Protein AF-Q0CKM5-F1 (afdb_monomer_lite)

Sequence (175 aa):
MARVPLSVRPSSSQPHYRPVDDEEAASTPHPMLSRGNRLFRIPVIIPLLLVTTVLVAGVMAMAESIPTESHLQFTTVSGYFLQDEPTTDPSKFDYVESNFGLIPRSYDSDAEFDPNSQKTQWERFTHHIDQLNRDSGSLTNYRVLFLGRHGEGYHNVAEAKYGTAAWDVRISSLG

Organism: Aspergillus terreus (strain NIH 2624 / FGSC A1156) (NCBI:txid341663)

Secondary structure (DSSP, 8-state):
-------------------------------------TTSSHHHHHHHHHHHHHHHHHHHHHHTT-----PPPP----SSBGGGSTT--TTT--TTTTGGGBPP---TTHHHH-TTS-S-HHHHHHHHHHHHHHHS-TT---------PPPPPHHHHHHHHH-TTTTHHHHSS--

pLDDT: mean 71.88, std 20.11, range [36.62, 96.25]

Structure (mmCIF, N/CA/C/O backbone):
data_AF-Q0CKM5-F1
#
_entry.id   AF-Q0CKM5-F1
#
loop_
_atom_site.group_PDB
_atom_site.id
_atom_site.type_symbol
_atom_site.label_atom_id
_atom_site.label_alt_id
_atom_site.label_comp_id
_atom_site.label_asym_id
_atom_site.label_entity_id
_atom_site.label_seq_id
_atom_site.pdbx_PDB_ins_code
_atom_site.Cartn_x
_atom_site.Cartn_y
_atom_site.Cartn_z
_atom_site.occupancy
_atom_site.B_iso_or_equiv
_atom_site.auth_seq_id
_atom_site.auth_comp_id
_atom_site.auth_asym_id
_atom_site.auth_atom_id
_atom_site.pdbx_PDB_model_num
ATOM 1 N N . MET A 1 1 ? -64.808 36.416 83.018 1.00 40.22 1 MET A N 1
ATOM 2 C CA . MET A 1 1 ? -65.538 36.145 84.277 1.00 40.22 1 MET A CA 1
ATOM 3 C C . MET A 1 1 ? -64.512 35.999 85.387 1.00 40.22 1 MET A C 1
ATOM 5 O O . MET A 1 1 ? -63.508 35.338 85.172 1.00 40.22 1 MET A O 1
ATOM 9 N N . ALA A 1 2 ? -64.702 36.720 86.491 1.00 42.34 2 ALA A N 1
ATOM 10 C CA . ALA A 1 2 ? -63.724 36.892 87.565 1.00 42.34 2 ALA A CA 1
ATOM 11 C C . ALA A 1 2 ? -64.002 35.977 88.774 1.00 42.34 2 ALA A C 1
ATOM 13 O O . ALA A 1 2 ? -65.144 35.567 88.962 1.00 42.34 2 ALA A O 1
ATOM 14 N N . ARG A 1 3 ? -62.971 35.849 89.632 1.00 36.62 3 ARG A N 1
ATOM 15 C CA . ARG A 1 3 ? -62.899 35.286 91.008 1.00 36.62 3 ARG A CA 1
ATOM 16 C C . ARG A 1 3 ? -62.428 33.817 91.079 1.00 36.62 3 ARG A C 1
ATOM 18 O O . ARG A 1 3 ? -63.012 32.978 90.416 1.00 36.62 3 ARG A O 1
ATOM 25 N N . VAL A 1 4 ? -61.283 33.470 91.709 1.00 46.78 4 VAL A N 1
ATOM 26 C CA . VAL A 1 4 ? -60.879 33.598 93.150 1.00 46.78 4 VAL A CA 1
ATOM 27 C C . VAL A 1 4 ? -61.829 32.738 94.020 1.00 46.78 4 VAL A C 1
ATOM 29 O O . VAL A 1 4 ? -63.020 32.856 93.744 1.00 46.78 4 VAL A O 1
ATOM 32 N N . PRO A 1 5 ? -61.434 31.934 95.051 1.00 51.34 5 PRO A N 1
ATOM 33 C CA . PRO A 1 5 ? -60.270 32.065 95.953 1.00 51.34 5 PRO A CA 1
ATOM 34 C C . PRO A 1 5 ? -59.561 30.770 96.435 1.00 51.34 5 PRO A C 1
ATOM 36 O O . PRO A 1 5 ? -59.996 29.641 96.240 1.00 51.34 5 PRO A O 1
ATOM 39 N N . LEU A 1 6 ? -58.472 31.022 97.171 1.00 52.19 6 LEU A N 1
ATOM 40 C CA . LEU A 1 6 ? -57.871 30.205 98.231 1.00 52.19 6 LEU A CA 1
ATOM 41 C C . LEU A 1 6 ? -58.897 29.574 99.193 1.00 52.19 6 LEU A C 1
ATOM 43 O O . LEU A 1 6 ? -59.848 30.236 99.604 1.00 52.19 6 LEU A O 1
ATOM 47 N N . SER A 1 7 ? -58.611 28.363 99.682 1.00 42.22 7 SER A N 1
ATOM 48 C CA . SER A 1 7 ? -59.142 27.899 100.967 1.00 42.22 7 SER A CA 1
ATOM 49 C C . SER A 1 7 ? -58.069 27.176 101.778 1.00 42.22 7 SER A C 1
ATOM 51 O O . SER A 1 7 ? -57.205 26.477 101.253 1.00 42.22 7 SER A O 1
ATOM 53 N N . VAL A 1 8 ? -58.102 27.460 103.072 1.00 44.12 8 VAL A N 1
ATOM 54 C CA . VAL A 1 8 ? -57.030 27.374 104.057 1.00 44.12 8 VAL A CA 1
ATOM 55 C C . VAL A 1 8 ? -57.407 26.334 105.115 1.00 44.12 8 VAL A C 1
ATOM 57 O O . VAL A 1 8 ? -58.427 26.508 105.768 1.00 44.12 8 VAL A O 1
ATOM 60 N N . ARG A 1 9 ? -56.488 25.371 105.341 1.00 40.31 9 ARG A N 1
ATOM 61 C CA . ARG A 1 9 ? -56.179 24.641 106.605 1.00 40.31 9 ARG A CA 1
ATOM 62 C C . ARG A 1 9 ? -57.279 23.751 107.246 1.00 40.31 9 ARG A C 1
ATOM 64 O O . ARG A 1 9 ? -58.438 23.830 106.875 1.00 40.31 9 ARG A O 1
ATOM 71 N N . PRO A 1 10 ? -56.963 23.025 108.340 1.00 56.97 10 PRO A N 1
ATOM 72 C CA . PRO A 1 10 ? -55.938 21.984 108.543 1.00 56.97 10 PRO A CA 1
ATOM 73 C C . PRO A 1 10 ? -56.594 20.754 109.237 1.00 56.97 10 PRO A C 1
ATOM 75 O O . PRO A 1 10 ? -57.801 20.760 109.410 1.00 56.97 10 PRO A O 1
ATOM 78 N N . SER A 1 11 ? -55.834 19.730 109.655 1.00 42.53 11 SER A N 1
ATOM 79 C CA . SER A 1 11 ? -56.009 18.917 110.897 1.00 42.53 11 SER A CA 1
ATOM 80 C C . SER A 1 11 ? -55.268 17.584 110.692 1.00 42.53 11 SER A C 1
ATOM 82 O O . SER A 1 11 ? -55.638 16.793 109.837 1.00 42.53 11 SER A O 1
ATOM 84 N N . SER A 1 12 ? -54.056 17.417 111.220 1.00 41.97 12 SER A N 1
ATOM 85 C CA . SER A 1 12 ? -53.723 16.951 112.579 1.00 41.97 12 SER A CA 1
ATOM 86 C C . SER A 1 12 ? -53.526 15.432 112.657 1.00 41.97 12 SER A C 1
ATOM 88 O O . SER A 1 12 ? -54.481 14.689 112.845 1.00 41.97 12 SER A O 1
ATOM 90 N N . SER A 1 13 ? -52.263 15.008 112.616 1.00 44.75 13 SER A N 1
ATOM 91 C CA . SER A 1 13 ? -51.763 13.865 113.396 1.00 44.75 13 SER A CA 1
ATOM 92 C C . SER A 1 13 ? -50.246 13.752 113.212 1.00 44.75 13 SER A C 1
ATOM 94 O O . SER A 1 13 ? -49.746 13.041 112.347 1.00 44.75 13 SER A O 1
ATOM 96 N N . GLN A 1 14 ? -49.520 14.527 114.017 1.00 38.12 14 GLN A N 1
ATOM 97 C CA . GLN A 1 14 ? -48.169 14.194 114.491 1.00 38.12 14 GLN A CA 1
ATOM 98 C C . GLN A 1 14 ? -48.297 13.122 115.602 1.00 38.12 14 GLN A C 1
ATOM 100 O O . GLN A 1 14 ? -49.415 12.933 116.087 1.00 38.12 14 GLN A O 1
ATOM 105 N N . PRO A 1 15 ? -47.217 12.553 116.175 1.00 50.34 15 PRO A N 1
ATOM 106 C CA . PRO A 1 15 ? -45.820 12.426 115.730 1.00 50.34 15 PRO A CA 1
ATOM 107 C C . PRO A 1 15 ? -45.263 10.997 115.989 1.00 50.34 15 PRO A C 1
ATOM 109 O O . PRO A 1 15 ? -45.863 10.219 116.719 1.00 50.34 15 PRO A O 1
ATOM 112 N N . HIS A 1 16 ? -44.058 10.670 115.515 1.00 42.88 16 HIS A N 1
ATOM 113 C CA . HIS A 1 16 ? -43.011 10.206 116.442 1.00 42.88 16 HIS A CA 1
ATOM 114 C C . HIS A 1 16 ? -41.636 10.190 115.772 1.00 42.88 16 HIS A C 1
ATOM 116 O O . HIS A 1 16 ? -41.430 9.586 114.725 1.00 42.88 16 HIS A O 1
ATOM 122 N N . TYR A 1 17 ? -40.707 10.887 116.411 1.00 37.97 17 TYR A N 1
ATOM 123 C CA . TYR A 1 17 ? -39.341 11.140 115.976 1.00 37.97 17 TYR A CA 1
ATOM 124 C C . TYR A 1 17 ? -38.383 10.094 116.563 1.00 37.97 17 TYR A C 1
ATOM 126 O O . TYR A 1 17 ? -38.520 9.717 117.730 1.00 37.97 17 TYR A O 1
ATOM 134 N N . ARG A 1 18 ? -37.403 9.660 115.763 1.00 44.44 18 ARG A N 1
ATOM 135 C CA . ARG A 1 18 ? -36.214 8.905 116.180 1.00 44.44 18 ARG A CA 1
ATOM 136 C C . ARG A 1 18 ? -34.988 9.595 115.549 1.00 44.44 18 ARG A C 1
ATOM 138 O O . ARG A 1 18 ? -34.941 9.639 114.323 1.00 44.44 18 ARG A O 1
ATOM 145 N N . PRO A 1 19 ? -34.054 10.159 116.336 1.00 52.34 19 PRO A N 1
ATOM 146 C CA . PRO A 1 19 ? -32.789 10.698 115.832 1.00 52.34 19 PRO A CA 1
ATOM 147 C C . PRO A 1 19 ? -31.704 9.611 115.813 1.00 52.34 19 PRO A C 1
ATOM 149 O O . PRO A 1 19 ? -31.852 8.629 116.536 1.00 52.34 19 PRO A O 1
ATOM 152 N N . VAL A 1 20 ? -30.563 9.711 115.136 1.00 50.69 20 VAL A N 1
ATOM 153 C CA . VAL A 1 20 ? -29.941 10.587 114.116 1.00 50.69 20 VAL A CA 1
ATOM 154 C C . VAL A 1 20 ? -28.644 9.822 113.805 1.00 50.69 20 VAL A C 1
ATOM 156 O O . VAL A 1 20 ? -28.034 9.340 114.751 1.00 50.69 20 VAL A O 1
ATOM 159 N N . ASP A 1 21 ? -28.220 9.736 112.549 1.00 48.09 21 ASP A N 1
ATOM 160 C CA . ASP A 1 21 ? -26.791 9.727 112.214 1.00 48.09 21 ASP A CA 1
ATOM 161 C C . ASP A 1 21 ? -26.640 10.598 110.960 1.00 48.09 21 ASP A C 1
ATOM 163 O O . ASP A 1 21 ? -27.436 10.505 110.022 1.00 48.09 21 ASP A O 1
ATOM 167 N N . ASP A 1 22 ? -25.703 11.534 111.032 1.00 42.97 22 ASP A N 1
ATOM 168 C CA . ASP A 1 22 ? -25.632 12.750 110.230 1.00 42.97 22 ASP A CA 1
ATOM 169 C C . ASP A 1 22 ? -25.327 12.502 108.739 1.00 42.97 22 ASP A C 1
ATOM 171 O O . ASP A 1 22 ? -24.301 11.931 108.372 1.00 42.97 22 ASP A O 1
ATOM 175 N N . GLU A 1 23 ? -26.214 12.993 107.866 1.00 41.34 23 GLU A N 1
ATOM 176 C CA . GLU A 1 23 ? -26.008 13.091 106.419 1.00 41.34 23 GLU A CA 1
ATOM 177 C C . GLU A 1 23 ? -25.451 14.490 106.098 1.00 41.34 23 GLU A C 1
ATOM 179 O O . GLU A 1 23 ? -26.172 15.491 106.039 1.00 41.34 23 GLU A O 1
ATOM 184 N N . GLU A 1 24 ? -24.130 14.567 105.934 1.00 42.56 24 GLU A N 1
ATOM 185 C CA . GLU A 1 24 ? -23.430 15.753 105.454 1.00 42.56 24 GLU A CA 1
ATOM 186 C C . GLU A 1 24 ? -23.703 15.956 103.954 1.00 42.56 24 GLU A C 1
ATOM 188 O O . GLU A 1 24 ? -23.204 15.243 103.091 1.00 42.56 24 GLU A O 1
ATOM 193 N N . ALA A 1 25 ? -24.548 16.951 103.690 1.00 42.31 25 ALA A N 1
ATOM 194 C CA . ALA A 1 25 ? -24.477 17.931 102.611 1.00 42.31 25 ALA A CA 1
ATOM 195 C C . ALA A 1 25 ? -24.188 17.480 101.155 1.00 42.31 25 ALA A C 1
ATOM 197 O O . ALA A 1 25 ? -23.086 17.127 100.754 1.00 42.31 25 ALA A O 1
ATOM 198 N N . ALA A 1 26 ? -25.168 17.841 100.319 1.00 43.19 26 ALA A N 1
ATOM 199 C CA . ALA A 1 26 ? -24.989 18.479 99.013 1.00 43.19 26 ALA A CA 1
ATOM 200 C C . ALA A 1 26 ? -24.697 17.588 97.789 1.00 43.19 26 ALA A C 1
ATOM 202 O O . ALA A 1 26 ? -23.584 17.432 97.296 1.00 43.19 26 ALA A O 1
ATOM 203 N N . SER A 1 27 ? -25.807 17.193 97.167 1.00 45.19 27 SER A N 1
ATOM 204 C CA . SER A 1 27 ? -25.953 16.968 95.729 1.00 45.19 27 SER A CA 1
ATOM 205 C C . SER A 1 27 ? -25.370 18.118 94.885 1.00 45.19 27 SER A C 1
ATOM 207 O O . SER A 1 27 ? -25.976 19.184 94.777 1.00 45.19 27 SER A O 1
ATOM 209 N N . THR A 1 28 ? -24.273 17.852 94.173 1.00 47.72 28 THR A N 1
ATOM 210 C CA . THR A 1 28 ? -23.965 18.465 92.868 1.00 47.72 28 THR A CA 1
ATOM 211 C C . THR A 1 28 ? -23.369 17.400 91.938 1.00 47.72 28 THR A C 1
ATOM 213 O O . THR A 1 28 ? -22.313 16.848 92.244 1.00 47.72 28 THR A O 1
ATOM 216 N N . PRO A 1 29 ? -23.986 17.077 90.786 1.00 48.06 29 PRO A N 1
ATOM 217 C CA . PRO A 1 29 ? -23.294 16.314 89.762 1.00 48.06 29 PRO A CA 1
ATOM 218 C C . PRO A 1 29 ? -22.383 17.264 88.979 1.00 48.06 29 PRO A C 1
ATOM 220 O O . PRO A 1 29 ? -22.847 18.101 88.205 1.00 48.06 29 PRO A O 1
ATOM 223 N N . HIS A 1 30 ? -21.072 17.129 89.173 1.00 48.34 30 HIS A N 1
ATOM 224 C CA . HIS A 1 30 ? -20.083 17.682 88.252 1.00 48.34 30 HIS A CA 1
ATOM 225 C C . HIS A 1 30 ? -20.314 17.090 86.853 1.00 48.34 30 HIS A C 1
ATOM 227 O O . HIS A 1 30 ? -20.528 15.878 86.744 1.00 48.34 30 HIS A O 1
ATOM 233 N N . PRO A 1 31 ? -20.242 17.883 85.766 1.00 46.38 31 PRO A N 1
ATOM 234 C CA . PRO A 1 31 ? -20.201 17.306 84.437 1.00 46.38 31 PRO A CA 1
ATOM 235 C C . PRO A 1 31 ? -18.952 16.433 84.373 1.00 46.38 31 PRO A C 1
ATOM 237 O O . PRO A 1 31 ? -17.826 16.923 84.491 1.00 46.38 31 PRO A O 1
ATOM 240 N N . MET A 1 32 ? -19.154 15.124 84.221 1.00 43.91 32 MET A N 1
ATOM 241 C CA . MET A 1 32 ? -18.077 14.235 83.836 1.00 43.91 32 MET A CA 1
ATOM 242 C C . MET A 1 32 ? -17.465 14.817 82.570 1.00 43.91 32 MET A C 1
ATOM 244 O O . MET A 1 32 ? -18.104 14.859 81.517 1.00 43.91 32 MET A O 1
ATOM 248 N N . LEU A 1 33 ? -16.217 15.273 82.680 1.00 50.88 33 LEU A N 1
ATOM 249 C CA . LEU A 1 33 ? -15.326 15.336 81.541 1.00 50.88 33 LEU A CA 1
ATOM 250 C C . LEU A 1 33 ? -15.339 13.931 80.951 1.00 50.88 33 LEU A C 1
ATOM 252 O O . LEU A 1 33 ? -14.674 13.023 81.453 1.00 50.88 33 LEU A O 1
ATOM 256 N N . SER A 1 34 ? -16.151 13.761 79.907 1.00 47.06 34 SER A N 1
ATOM 257 C CA . SER A 1 34 ? -16.015 12.679 78.955 1.00 47.06 34 SER A CA 1
ATOM 258 C C . SER A 1 34 ? -14.593 12.802 78.444 1.00 47.06 34 SER A C 1
ATOM 260 O O . SER A 1 34 ? -14.268 13.612 77.574 1.00 47.06 34 SER A O 1
ATOM 262 N N . ARG A 1 35 ? -13.708 12.047 79.091 1.00 52.56 35 ARG A N 1
ATOM 263 C CA . ARG A 1 35 ? -12.369 11.746 78.630 1.00 52.56 35 ARG A CA 1
ATOM 264 C C . ARG A 1 35 ? -12.596 10.899 77.392 1.00 52.56 35 ARG A C 1
ATOM 266 O O . ARG A 1 35 ? -12.553 9.675 77.459 1.00 52.56 35 ARG A O 1
ATOM 273 N N . GLY A 1 36 ? -12.950 11.584 76.302 1.00 53.47 36 GLY A N 1
ATOM 274 C CA . GLY A 1 36 ? -13.226 10.999 75.009 1.00 53.47 36 GLY A CA 1
ATOM 275 C C . GLY A 1 36 ? -12.116 10.016 74.727 1.00 53.47 36 GLY A C 1
ATOM 276 O O . GLY A 1 36 ? -10.937 10.367 74.840 1.00 53.47 36 GLY A O 1
ATOM 277 N N . ASN A 1 37 ? -12.519 8.769 74.495 1.00 56.78 37 ASN A N 1
ATOM 278 C CA . ASN A 1 37 ? -11.642 7.643 74.260 1.00 56.78 37 ASN A CA 1
ATOM 279 C C . ASN A 1 37 ? -10.437 8.093 73.428 1.00 56.78 37 ASN A C 1
ATOM 281 O O . ASN A 1 37 ? -10.528 8.213 72.206 1.00 56.78 37 ASN A O 1
ATOM 285 N N . ARG A 1 38 ? -9.271 8.240 74.075 1.00 59.94 38 ARG A N 1
ATOM 286 C CA . ARG A 1 38 ? -7.951 8.221 73.415 1.00 59.94 38 ARG A CA 1
ATOM 287 C C . ARG A 1 38 ? -7.649 6.804 72.901 1.00 59.94 38 ARG A C 1
ATOM 289 O O . ARG A 1 38 ? -6.553 6.285 73.055 1.00 59.94 38 ARG A O 1
ATOM 296 N N . LEU A 1 39 ? -8.670 6.151 72.364 1.00 54.19 39 LEU A N 1
ATOM 297 C CA . LEU A 1 39 ? -8.719 4.758 71.959 1.00 54.19 39 LEU A CA 1
ATOM 298 C C . LEU A 1 39 ? -9.379 4.614 70.583 1.00 54.19 39 LEU A C 1
ATOM 300 O O . LEU A 1 39 ? -9.617 3.499 70.130 1.00 54.19 39 LEU A O 1
ATOM 304 N N . PHE A 1 40 ? -9.638 5.718 69.871 1.00 55.62 40 PHE A N 1
ATOM 305 C CA . PHE A 1 40 ? -9.918 5.654 68.442 1.00 55.62 40 PHE A CA 1
ATOM 306 C C . PHE A 1 40 ? -8.603 5.504 67.653 1.00 55.62 40 PHE A C 1
ATOM 308 O O . PHE A 1 40 ? -8.101 6.409 66.999 1.00 55.62 40 PHE A O 1
ATOM 315 N N . ARG A 1 41 ? -8.085 4.271 67.739 1.00 60.94 41 ARG A N 1
ATOM 316 C CA . ARG A 1 41 ? -7.651 3.450 66.600 1.00 60.94 41 ARG A CA 1
ATOM 317 C C . ARG A 1 41 ? -6.294 3.684 65.913 1.00 60.94 41 ARG A C 1
ATOM 319 O O . ARG A 1 41 ? -6.075 3.048 64.896 1.00 60.94 41 ARG A O 1
ATOM 326 N N . ILE A 1 42 ? -5.324 4.423 66.448 1.00 56.22 42 ILE A N 1
ATOM 327 C CA . ILE A 1 42 ? -3.961 4.443 65.851 1.00 56.22 42 ILE A CA 1
ATOM 328 C C . ILE A 1 42 ? -3.313 3.037 65.720 1.00 56.22 42 ILE A C 1
ATOM 330 O O . ILE A 1 42 ? -2.847 2.717 64.625 1.00 56.22 42 ILE A O 1
ATOM 334 N N . PRO A 1 43 ? -3.334 2.145 66.737 1.00 58.84 43 PRO A N 1
ATOM 335 C CA . PRO A 1 43 ? -2.649 0.851 66.630 1.00 58.84 43 PRO A CA 1
ATOM 336 C C . PRO A 1 43 ? -3.372 -0.161 65.731 1.00 58.84 43 PRO A C 1
ATOM 338 O O . PRO A 1 43 ? -2.814 -1.211 65.457 1.00 58.84 43 PRO A O 1
ATOM 341 N N . VAL A 1 44 ? -4.596 0.133 65.275 1.00 69.62 44 VAL A N 1
ATOM 342 C CA . VAL A 1 44 ? -5.371 -0.731 64.363 1.00 69.62 44 VAL A CA 1
ATOM 343 C C . VAL A 1 44 ? -5.459 -0.117 62.964 1.00 69.62 44 VAL A C 1
ATOM 345 O O . VAL A 1 44 ? -5.396 -0.838 61.976 1.00 69.62 44 VAL A O 1
ATOM 348 N N . ILE A 1 45 ? -5.543 1.213 62.857 1.00 74.94 45 ILE A N 1
ATOM 349 C CA . ILE A 1 45 ? -5.575 1.933 61.577 1.00 74.94 45 ILE A CA 1
ATOM 350 C C . ILE A 1 45 ? -4.227 1.840 60.871 1.00 74.94 45 ILE A C 1
ATOM 352 O O . ILE A 1 45 ? -4.215 1.568 59.681 1.00 74.94 45 ILE A O 1
ATOM 356 N N . ILE A 1 46 ? -3.102 2.024 61.572 1.00 76.69 46 ILE A N 1
ATOM 357 C CA . ILE A 1 46 ? -1.775 1.943 60.941 1.00 76.69 46 ILE A CA 1
ATOM 358 C C . ILE A 1 46 ? -1.512 0.560 60.319 1.00 76.69 46 ILE A C 1
ATOM 360 O O . ILE A 1 46 ? -1.173 0.520 59.137 1.00 76.69 46 ILE A O 1
ATOM 364 N N . PRO A 1 47 ? -1.694 -0.578 61.024 1.00 81.12 47 PRO A N 1
ATOM 365 C CA . PRO A 1 47 ? -1.492 -1.881 60.399 1.00 81.12 47 PRO A CA 1
ATOM 366 C C . PRO A 1 47 ? -2.540 -2.177 59.326 1.00 81.12 47 PRO A C 1
ATOM 368 O O . PRO A 1 47 ? -2.192 -2.774 58.316 1.00 81.12 47 PRO A O 1
ATOM 371 N N . LEU A 1 48 ? -3.791 -1.723 59.478 1.00 84.31 48 LEU A N 1
ATOM 372 C CA . LEU A 1 48 ? -4.806 -1.877 58.433 1.00 84.31 48 LEU A CA 1
ATOM 373 C C . LEU A 1 48 ? -4.422 -1.111 57.161 1.00 84.31 48 LEU A C 1
ATOM 375 O O . LEU A 1 48 ? -4.505 -1.678 56.080 1.00 84.31 48 LEU A O 1
ATOM 379 N N . LEU A 1 49 ? -3.971 0.141 57.287 1.00 83.69 49 LEU A N 1
ATOM 380 C CA . LEU A 1 49 ? -3.520 0.962 56.163 1.00 83.69 49 LEU A CA 1
ATOM 381 C C . LEU A 1 49 ? -2.261 0.393 55.509 1.00 83.69 49 LEU A C 1
ATOM 383 O O . LEU A 1 49 ? -2.143 0.448 54.289 1.00 83.69 49 LEU A O 1
ATOM 387 N N . LEU A 1 50 ? -1.337 -0.173 56.291 1.00 85.44 50 LEU A N 1
ATOM 388 C CA . LEU A 1 50 ? -0.166 -0.871 55.755 1.00 85.44 50 LEU A CA 1
ATOM 389 C C . LEU A 1 50 ? -0.563 -2.141 55.001 1.00 85.44 50 LEU A C 1
ATOM 391 O O . LEU A 1 50 ? -0.095 -2.366 53.892 1.00 85.44 50 LEU A O 1
ATOM 395 N N . VAL A 1 51 ? -1.464 -2.953 55.555 1.00 88.75 51 VAL A N 1
ATOM 396 C CA . VAL A 1 51 ? -1.950 -4.164 54.882 1.00 88.75 51 VAL A CA 1
ATOM 397 C C . VAL A 1 51 ? -2.704 -3.808 53.603 1.00 88.75 51 VAL A C 1
ATOM 399 O O . VAL A 1 51 ? -2.472 -4.437 52.575 1.00 88.75 51 VAL A O 1
ATOM 402 N N . THR A 1 52 ? -3.561 -2.785 53.617 1.00 87.25 52 THR A N 1
ATOM 403 C CA . THR A 1 52 ? -4.273 -2.361 52.405 1.00 87.25 52 THR A CA 1
ATOM 404 C C . THR A 1 52 ? -3.333 -1.760 51.369 1.00 87.25 52 THR A C 1
ATOM 406 O O . THR A 1 52 ? -3.487 -2.071 50.194 1.00 87.25 52 THR A O 1
ATOM 409 N N . THR A 1 53 ? -2.339 -0.958 51.759 1.00 87.44 53 THR A N 1
ATOM 410 C CA . THR A 1 53 ? -1.345 -0.440 50.801 1.00 87.44 53 THR A CA 1
ATOM 411 C C . THR A 1 53 ? -0.481 -1.548 50.218 1.00 87.44 53 THR A C 1
ATOM 413 O O . THR A 1 53 ? -0.256 -1.537 49.013 1.00 87.44 53 THR A O 1
ATOM 416 N N . VAL A 1 54 ? -0.067 -2.540 51.009 1.00 89.62 54 VAL A N 1
ATOM 417 C CA . VAL A 1 54 ? 0.665 -3.713 50.503 1.00 89.62 54 VAL A CA 1
ATOM 418 C C . VAL A 1 54 ? -0.208 -4.550 49.566 1.00 89.62 54 VAL A C 1
ATOM 420 O O . VAL A 1 54 ? 0.267 -4.966 48.513 1.00 89.62 54 VAL A O 1
ATOM 423 N N . LEU A 1 55 ? -1.487 -4.760 49.892 1.00 86.31 55 LEU A N 1
ATOM 424 C CA . LEU A 1 55 ? -2.423 -5.475 49.019 1.00 86.31 55 LEU A CA 1
ATOM 425 C C . LEU A 1 55 ? -2.675 -4.721 47.711 1.00 86.31 55 LEU A C 1
ATOM 427 O O . LEU A 1 55 ? -2.625 -5.329 46.648 1.00 86.31 55 LEU A O 1
ATOM 431 N N . VAL A 1 56 ? -2.905 -3.408 47.765 1.00 85.62 56 VAL A N 1
ATOM 432 C CA . VAL A 1 56 ? -3.113 -2.579 46.567 1.00 85.62 56 VAL A CA 1
ATOM 433 C C . VAL A 1 56 ? -1.844 -2.526 45.722 1.00 85.62 56 VAL A C 1
ATOM 435 O O . VAL A 1 56 ? -1.927 -2.741 44.520 1.00 85.62 56 VAL A O 1
ATOM 438 N N . ALA A 1 57 ? -0.672 -2.307 46.325 1.00 81.81 57 ALA A N 1
ATOM 439 C CA . ALA A 1 57 ? 0.603 -2.326 45.610 1.00 81.81 57 ALA A CA 1
ATOM 440 C C . ALA A 1 57 ? 0.880 -3.701 44.986 1.00 81.81 57 ALA A C 1
ATOM 442 O O . ALA A 1 57 ? 1.325 -3.771 43.846 1.00 81.81 57 ALA A O 1
ATOM 443 N N . GLY A 1 58 ? 0.556 -4.786 45.694 1.00 81.06 58 GLY A N 1
ATOM 444 C CA . GLY A 1 58 ? 0.644 -6.147 45.172 1.00 81.06 58 GLY A CA 1
ATOM 445 C C . GLY A 1 58 ? -0.276 -6.370 43.971 1.00 81.06 58 GLY A C 1
ATOM 446 O O . GLY A 1 58 ? 0.182 -6.846 42.940 1.00 81.06 58 GLY A O 1
ATOM 447 N N . VAL A 1 59 ? -1.549 -5.974 44.065 1.00 79.56 59 VAL A N 1
ATOM 448 C CA . VAL A 1 59 ? -2.517 -6.086 42.959 1.00 79.56 59 VAL A CA 1
ATOM 449 C C . VAL A 1 59 ? -2.109 -5.218 41.762 1.00 79.56 59 VAL A C 1
ATOM 451 O O . VAL A 1 59 ? -2.184 -5.687 40.630 1.00 79.56 59 VAL A O 1
ATOM 454 N N . MET A 1 60 ? -1.627 -3.992 41.989 1.00 79.44 60 MET A N 1
ATOM 455 C CA . MET A 1 60 ? -1.132 -3.111 40.923 1.00 79.44 60 MET A CA 1
ATOM 456 C C . MET A 1 60 ? 0.124 -3.685 40.249 1.00 79.44 60 MET A C 1
ATOM 458 O O . MET A 1 60 ? 0.178 -3.739 39.026 1.00 79.44 60 MET A O 1
ATOM 462 N N . ALA A 1 61 ? 1.080 -4.222 41.014 1.00 73.06 61 ALA A N 1
ATOM 463 C CA . ALA A 1 61 ? 2.268 -4.882 40.461 1.00 73.06 61 ALA A CA 1
ATOM 464 C C . ALA A 1 61 ? 1.929 -6.157 39.655 1.00 73.06 61 ALA A C 1
ATOM 466 O O . ALA A 1 61 ? 2.619 -6.493 38.690 1.00 73.06 61 ALA A O 1
ATOM 467 N N . MET A 1 62 ? 0.849 -6.865 40.014 1.00 72.31 62 MET A N 1
ATOM 468 C CA . MET A 1 62 ? 0.334 -7.992 39.221 1.00 72.31 62 MET A CA 1
ATOM 469 C C . MET A 1 62 ? -0.394 -7.538 37.947 1.00 72.31 62 MET A C 1
ATOM 471 O O . MET A 1 62 ? -0.342 -8.238 36.940 1.00 72.31 62 MET A O 1
ATOM 475 N N . ALA A 1 63 ? -1.037 -6.367 37.959 1.00 64.88 63 ALA A N 1
ATOM 476 C CA . ALA A 1 63 ? -1.673 -5.788 36.774 1.00 64.88 63 ALA A CA 1
ATOM 477 C C . ALA A 1 63 ? -0.649 -5.237 35.763 1.00 64.88 63 ALA A C 1
ATOM 479 O O . ALA A 1 63 ? -0.866 -5.337 34.559 1.00 64.88 63 ALA A O 1
ATOM 480 N N . GLU A 1 64 ? 0.483 -4.708 36.237 1.00 60.34 64 GLU A N 1
ATOM 481 C CA . GLU A 1 64 ? 1.554 -4.157 35.390 1.00 60.34 64 GLU A CA 1
ATOM 482 C C . GLU A 1 64 ? 2.379 -5.225 34.649 1.00 60.34 64 GLU A C 1
ATOM 484 O O . GLU A 1 64 ? 3.128 -4.892 33.732 1.00 60.34 64 GLU A O 1
ATOM 489 N N . SER A 1 65 ? 2.246 -6.506 35.013 1.00 57.78 65 SER A N 1
ATOM 490 C CA . SER A 1 65 ? 3.092 -7.593 34.500 1.00 57.78 65 SER A CA 1
ATOM 491 C C . SER A 1 65 ? 2.366 -8.649 33.674 1.00 57.78 65 SER A C 1
ATOM 493 O O . SER A 1 65 ? 2.970 -9.675 33.379 1.00 57.78 65 SER A O 1
ATOM 495 N N . ILE A 1 66 ? 1.122 -8.414 33.238 1.00 62.31 66 ILE A N 1
ATOM 496 C CA . ILE A 1 66 ? 0.528 -9.251 32.186 1.00 62.31 66 ILE A CA 1
ATOM 497 C C . ILE A 1 66 ? 1.173 -8.820 30.863 1.00 62.31 66 ILE A C 1
ATOM 499 O O . ILE A 1 66 ? 0.801 -7.771 30.325 1.00 62.31 66 ILE A O 1
ATOM 503 N N . PRO A 1 67 ? 2.138 -9.583 30.313 1.00 60.66 67 PRO A N 1
ATOM 504 C CA . PRO A 1 67 ? 2.658 -9.274 29.001 1.00 60.66 67 PRO A CA 1
ATOM 505 C C . PRO A 1 67 ? 1.515 -9.580 28.044 1.00 60.66 67 PRO A C 1
ATOM 507 O O . PRO A 1 67 ? 1.133 -10.734 27.851 1.00 60.66 67 PRO A O 1
ATOM 510 N N . THR A 1 68 ? 0.911 -8.538 27.484 1.00 62.22 68 THR A N 1
ATOM 511 C CA . THR A 1 68 ? -0.007 -8.735 26.370 1.00 62.22 68 THR A CA 1
ATOM 512 C C . THR A 1 68 ? 0.881 -9.046 25.174 1.00 62.22 68 THR A C 1
ATOM 514 O O . THR A 1 68 ? 1.347 -8.130 24.496 1.00 62.22 68 THR A O 1
ATOM 517 N N . GLU A 1 69 ? 1.215 -10.325 24.973 1.00 66.62 69 GLU A N 1
ATOM 518 C CA . GLU A 1 69 ? 1.853 -10.751 23.731 1.00 66.62 69 GLU A CA 1
ATOM 519 C C . GLU A 1 69 ? 0.915 -10.363 22.590 1.00 66.62 69 GLU A C 1
ATOM 521 O O . GLU A 1 69 ? -0.178 -10.903 22.426 1.00 66.62 69 GLU A O 1
ATOM 526 N N . SER A 1 70 ? 1.321 -9.342 21.843 1.00 70.25 70 SER A N 1
ATOM 527 C CA . SER A 1 70 ? 0.642 -8.926 20.630 1.00 70.25 70 SER A CA 1
ATOM 528 C C . SER A 1 70 ? 1.474 -9.432 19.467 1.00 70.25 70 SER A C 1
ATOM 530 O O . SER A 1 70 ? 2.604 -9.003 19.240 1.00 70.25 70 SER A O 1
ATOM 532 N N . HIS A 1 71 ? 0.923 -10.400 18.744 1.00 80.19 71 HIS A N 1
ATOM 533 C CA . HIS A 1 71 ? 1.516 -10.883 17.509 1.00 80.19 71 HIS A CA 1
ATOM 534 C C . HIS A 1 71 ? 0.882 -10.126 16.348 1.00 80.19 71 HIS A C 1
ATOM 536 O O . HIS A 1 71 ? -0.338 -10.124 16.188 1.00 80.19 71 HIS A O 1
ATOM 542 N N . LEU A 1 72 ? 1.713 -9.476 15.535 1.00 86.81 72 LEU A N 1
ATOM 543 C CA . LEU A 1 72 ? 1.272 -8.905 14.269 1.00 86.81 72 LEU A CA 1
ATOM 544 C C . LEU A 1 72 ? 1.353 -9.988 13.199 1.00 86.81 72 LEU A C 1
ATOM 546 O O . LEU A 1 72 ? 2.417 -10.562 12.965 1.00 86.81 72 LEU A O 1
ATOM 550 N N . GLN A 1 73 ? 0.228 -10.257 12.546 1.00 90.38 73 GLN A N 1
ATOM 551 C CA . GLN A 1 73 ? 0.191 -11.113 11.371 1.00 90.38 73 GLN A CA 1
ATOM 552 C C . GLN A 1 73 ? 0.208 -10.236 10.121 1.00 90.38 73 GLN A C 1
ATOM 554 O O . GLN A 1 73 ? -0.684 -9.416 9.916 1.00 90.38 73 GLN A O 1
ATOM 559 N N . PHE A 1 74 ? 1.219 -10.429 9.278 1.00 90.44 74 PHE A N 1
ATOM 560 C CA . PHE A 1 74 ? 1.324 -9.751 7.992 1.00 90.44 74 PHE A CA 1
ATOM 561 C C . PHE A 1 74 ? 0.932 -10.717 6.880 1.00 90.44 74 PHE A C 1
ATOM 563 O O . PHE A 1 74 ? 1.422 -11.844 6.822 1.00 90.44 74 PHE A O 1
ATOM 570 N N . THR A 1 75 ? 0.041 -10.270 6.003 1.00 91.94 75 THR A N 1
ATOM 571 C CA . THR A 1 75 ? -0.373 -11.001 4.804 1.00 91.94 75 THR A CA 1
ATOM 572 C C . THR A 1 75 ? -0.405 -10.031 3.631 1.00 91.94 75 THR A C 1
ATOM 574 O O . THR A 1 75 ? -0.629 -8.833 3.818 1.00 91.94 75 THR A O 1
ATOM 577 N N . THR A 1 76 ? -0.125 -10.529 2.430 1.00 91.69 76 THR A N 1
ATOM 578 C CA . THR A 1 76 ? -0.227 -9.743 1.199 1.00 91.69 76 THR A CA 1
ATOM 579 C C . THR A 1 76 ? -1.631 -9.870 0.622 1.00 91.69 76 THR A C 1
ATOM 581 O O . THR A 1 76 ? -2.258 -10.927 0.704 1.00 91.69 76 THR A O 1
ATOM 584 N N . VAL A 1 77 ? -2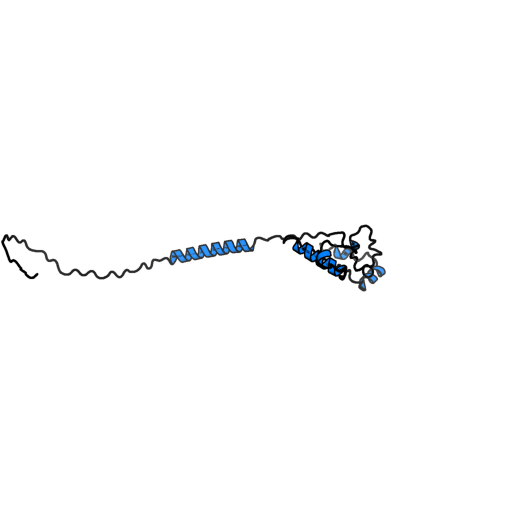.135 -8.782 0.040 1.00 92.25 77 VAL A N 1
ATOM 585 C CA . VAL A 1 77 ? -3.418 -8.773 -0.668 1.00 92.25 77 VAL A CA 1
ATOM 586 C C . VAL A 1 77 ? -3.133 -8.613 -2.155 1.00 92.25 77 VAL A C 1
ATOM 588 O O . VAL A 1 77 ? -2.791 -7.524 -2.608 1.00 92.25 77 VAL A O 1
ATOM 591 N N . SER A 1 78 ? -3.256 -9.710 -2.897 1.00 91.75 78 SER A N 1
ATOM 592 C CA . SER A 1 78 ? -2.964 -9.761 -4.332 1.00 91.75 78 SER A CA 1
ATOM 593 C C . SER A 1 78 ? -4.027 -9.049 -5.182 1.00 91.75 78 SER A C 1
ATOM 595 O O . SER A 1 78 ? -5.143 -8.781 -4.729 1.00 91.75 78 SER A O 1
ATOM 597 N N . GLY A 1 79 ? -3.692 -8.775 -6.447 1.00 90.88 79 GLY A N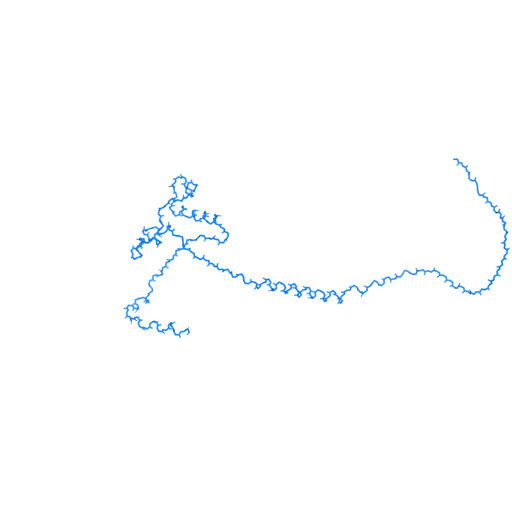 1
ATOM 598 C CA . GLY A 1 79 ? -4.614 -8.208 -7.440 1.00 90.88 79 GLY A CA 1
ATOM 599 C C . GLY A 1 79 ? -4.629 -6.677 -7.522 1.00 90.88 79 GLY A C 1
ATOM 600 O O . GLY A 1 79 ? -5.481 -6.106 -8.208 1.00 90.88 79 GLY A O 1
ATOM 601 N N . TYR A 1 80 ? -3.710 -5.997 -6.832 1.00 93.12 80 TYR A N 1
ATOM 602 C CA . TYR A 1 80 ? -3.499 -4.548 -6.969 1.00 93.12 80 TYR A CA 1
ATOM 603 C C . TYR A 1 80 ? -2.201 -4.209 -7.699 1.00 93.12 80 TYR A C 1
ATOM 605 O O . TYR A 1 80 ? -2.154 -3.214 -8.419 1.00 93.12 80 TYR A O 1
ATOM 613 N N . PHE A 1 81 ? -1.170 -5.037 -7.542 1.00 93.88 81 PHE A N 1
ATOM 614 C CA . PHE A 1 81 ? 0.162 -4.792 -8.070 1.00 93.88 81 PHE A CA 1
ATOM 615 C C . PHE A 1 81 ? 0.585 -5.908 -9.018 1.00 93.88 81 PHE A C 1
ATOM 617 O O . PHE A 1 81 ? 0.432 -7.086 -8.704 1.00 93.88 81 PHE A O 1
ATOM 624 N N . LEU A 1 82 ? 1.158 -5.540 -10.164 1.00 90.81 82 LEU A N 1
ATOM 625 C CA . LEU A 1 82 ? 1.680 -6.484 -11.153 1.00 90.81 82 LEU A CA 1
ATOM 626 C C . LEU A 1 82 ? 2.755 -7.393 -10.551 1.00 90.81 82 LEU A C 1
ATOM 628 O O . LEU A 1 82 ? 2.875 -8.540 -10.959 1.00 90.81 82 LEU A O 1
ATOM 632 N N . GLN A 1 83 ? 3.504 -6.915 -9.560 1.00 88.56 83 GLN A N 1
ATOM 633 C CA . GLN A 1 83 ? 4.532 -7.686 -8.860 1.00 88.56 83 GLN A CA 1
ATOM 634 C C . GLN A 1 83 ? 3.980 -8.931 -8.148 1.00 88.56 83 GLN A C 1
ATOM 636 O O . GLN A 1 83 ? 4.733 -9.881 -7.944 1.00 88.56 83 GLN A O 1
ATOM 641 N N . ASP A 1 84 ? 2.691 -8.935 -7.796 1.00 87.50 84 ASP A N 1
ATOM 642 C CA . ASP A 1 84 ? 2.029 -10.070 -7.146 1.00 87.50 84 ASP A CA 1
ATOM 643 C C . ASP A 1 84 ? 1.438 -11.067 -8.160 1.00 87.50 84 ASP A C 1
ATOM 645 O O . ASP A 1 84 ? 0.991 -12.149 -7.773 1.00 87.50 84 ASP A O 1
ATOM 649 N N . GLU A 1 85 ? 1.412 -10.724 -9.453 1.00 87.31 85 GLU A N 1
ATOM 650 C CA . GLU A 1 85 ? 0.822 -11.564 -10.493 1.00 87.31 85 GLU A CA 1
ATOM 651 C C . GLU A 1 85 ? 1.811 -12.640 -10.973 1.00 87.31 85 GLU A C 1
ATOM 653 O O . GLU A 1 85 ? 2.953 -12.328 -11.323 1.00 87.31 85 GLU A O 1
ATOM 658 N N . PRO A 1 86 ? 1.380 -13.912 -11.103 1.00 85.94 86 PRO A N 1
ATOM 659 C CA . PRO A 1 86 ? 2.254 -15.013 -11.520 1.00 85.94 86 PRO A CA 1
ATOM 660 C C . PRO A 1 86 ? 2.766 -14.860 -12.959 1.00 85.94 86 PRO A C 1
ATOM 662 O O . PRO A 1 86 ? 3.691 -15.555 -13.375 1.00 85.94 86 PRO A O 1
ATOM 665 N N . THR A 1 87 ? 2.148 -13.975 -13.740 1.00 85.81 87 THR A N 1
ATOM 666 C CA . THR A 1 87 ? 2.523 -13.677 -15.123 1.00 85.81 87 THR A CA 1
ATOM 667 C C . THR A 1 87 ? 3.634 -12.637 -15.242 1.00 85.81 87 THR A C 1
ATOM 669 O O . THR A 1 87 ? 4.139 -12.419 -16.344 1.00 85.81 87 THR A O 1
ATOM 672 N N . THR A 1 88 ? 4.004 -11.969 -14.150 1.00 86.25 88 THR A N 1
ATOM 673 C CA . THR A 1 88 ? 5.004 -10.901 -14.174 1.00 86.25 88 THR A CA 1
ATOM 674 C C . THR A 1 88 ? 6.406 -11.481 -14.056 1.00 86.25 88 THR A C 1
ATOM 676 O O . THR A 1 88 ? 6.741 -12.147 -13.081 1.00 86.25 88 THR A O 1
ATOM 679 N N . ASP A 1 89 ? 7.248 -11.213 -15.055 1.00 85.25 89 ASP A N 1
ATOM 680 C CA . ASP A 1 89 ? 8.662 -11.591 -15.039 1.00 85.25 89 ASP A CA 1
ATOM 681 C C . 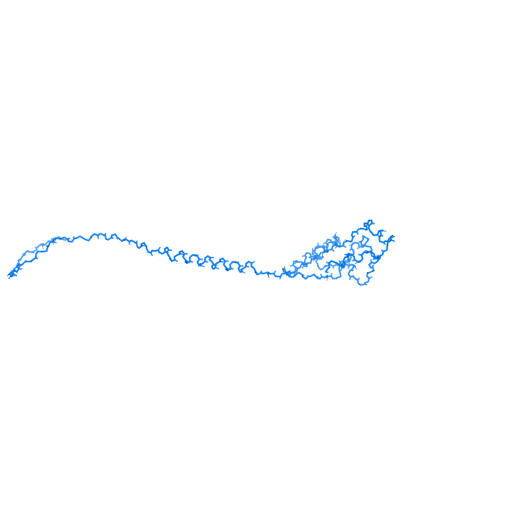ASP A 1 89 ? 9.462 -10.551 -14.229 1.00 85.25 89 ASP A C 1
ATOM 683 O O . ASP A 1 89 ? 9.663 -9.431 -14.714 1.00 85.25 89 ASP A O 1
ATOM 687 N N . PRO A 1 90 ? 9.960 -10.887 -13.022 1.00 82.00 90 PRO A N 1
ATOM 688 C CA . PRO A 1 90 ? 10.650 -9.928 -12.161 1.00 82.00 90 PRO A CA 1
ATOM 689 C C . PRO A 1 90 ? 11.971 -9.431 -12.761 1.00 82.00 90 PRO A C 1
ATOM 691 O O . PRO A 1 90 ? 12.454 -8.373 -12.371 1.00 82.00 90 PRO A O 1
ATOM 694 N N . SER A 1 91 ? 12.561 -10.165 -13.714 1.00 82.25 91 SER A N 1
ATOM 695 C CA . SER A 1 91 ? 13.828 -9.783 -14.354 1.00 82.25 91 SER A CA 1
ATOM 696 C C . SER A 1 91 ? 13.666 -8.723 -15.446 1.00 82.25 91 SER A C 1
ATOM 698 O O . SER A 1 91 ? 14.645 -8.090 -15.839 1.00 82.25 91 SER A O 1
ATOM 700 N N . LYS A 1 92 ? 12.436 -8.525 -15.933 1.00 83.69 92 LYS A N 1
ATOM 701 C CA . LYS A 1 92 ? 12.108 -7.595 -17.025 1.00 83.69 92 LYS A CA 1
ATOM 702 C C . LYS A 1 92 ? 11.130 -6.504 -16.609 1.00 83.69 92 LYS A C 1
ATOM 704 O O . LYS A 1 92 ? 10.768 -5.671 -17.433 1.00 83.69 92 LYS A O 1
ATOM 709 N N . PHE A 1 93 ? 10.664 -6.539 -15.367 1.00 84.12 93 PHE A N 1
ATOM 710 C CA . PHE A 1 93 ? 9.655 -5.618 -14.884 1.00 84.12 93 PHE A CA 1
ATOM 711 C C . PHE A 1 93 ? 10.246 -4.225 -14.641 1.00 84.12 93 PHE A C 1
ATOM 713 O O . PHE A 1 93 ? 11.059 -4.034 -13.735 1.00 84.12 93 PHE A O 1
ATOM 720 N N . ASP A 1 94 ? 9.801 -3.245 -15.428 1.00 84.19 94 ASP A N 1
ATOM 721 C CA . ASP A 1 94 ? 10.110 -1.835 -15.208 1.00 84.19 94 ASP A CA 1
ATOM 722 C C . ASP A 1 94 ? 8.997 -1.174 -14.385 1.00 84.19 94 ASP A C 1
ATOM 724 O O . ASP A 1 94 ? 7.891 -0.913 -14.867 1.00 84.19 94 ASP A O 1
ATOM 728 N N . TYR A 1 95 ? 9.291 -0.900 -13.115 1.00 82.56 95 TYR A N 1
ATOM 729 C CA . TYR A 1 95 ? 8.349 -0.263 -12.200 1.00 82.56 95 TYR A CA 1
ATOM 730 C C . TYR A 1 95 ? 8.160 1.236 -12.477 1.00 82.56 95 TYR A C 1
ATOM 732 O O . TYR A 1 95 ? 7.127 1.783 -12.091 1.00 82.56 95 TYR A O 1
ATOM 740 N N . VAL A 1 96 ? 9.113 1.913 -13.125 1.00 83.44 96 VAL A N 1
ATOM 741 C CA . VAL A 1 96 ? 9.009 3.346 -13.446 1.00 83.44 96 VAL A CA 1
ATOM 742 C C . VAL A 1 96 ? 8.020 3.541 -14.586 1.00 83.44 96 VAL A C 1
ATOM 744 O O . VAL A 1 96 ? 7.125 4.382 -14.495 1.00 83.44 96 VAL A O 1
ATOM 747 N N . GLU A 1 97 ? 8.133 2.718 -15.626 1.00 85.12 97 GLU A N 1
ATOM 748 C CA . GLU A 1 97 ? 7.241 2.775 -16.788 1.00 85.12 97 GLU A CA 1
ATOM 749 C C . GLU A 1 97 ? 5.848 2.194 -16.492 1.00 85.12 97 GLU A C 1
ATOM 751 O O . GLU A 1 97 ? 4.859 2.603 -17.099 1.00 85.12 97 GLU A O 1
ATOM 756 N N . SER A 1 98 ? 5.740 1.300 -15.504 1.00 85.50 98 SER A N 1
ATOM 757 C CA . SER A 1 98 ? 4.490 0.601 -15.163 1.00 85.50 98 SER A CA 1
ATOM 758 C C . SER A 1 98 ? 3.694 1.243 -14.022 1.00 85.50 98 SER A C 1
ATOM 760 O O . SER A 1 98 ? 2.928 0.550 -13.356 1.00 85.50 98 SER A O 1
ATOM 762 N N . ASN A 1 99 ? 3.871 2.539 -13.739 1.00 89.75 99 ASN A N 1
ATOM 763 C CA . ASN A 1 99 ? 3.164 3.232 -12.648 1.00 89.75 99 ASN A CA 1
ATOM 764 C C . ASN A 1 99 ? 3.351 2.537 -11.274 1.00 89.75 99 ASN A C 1
ATOM 766 O O . ASN A 1 99 ? 2.388 2.280 -10.548 1.00 89.75 99 ASN A O 1
ATOM 770 N N . PHE A 1 100 ? 4.593 2.157 -10.954 1.00 90.62 100 PHE A N 1
ATOM 771 C CA . PHE A 1 100 ? 4.986 1.302 -9.818 1.00 90.62 100 PHE A CA 1
ATOM 772 C C . PHE A 1 100 ? 4.300 -0.072 -9.770 1.00 90.62 100 PHE A C 1
ATOM 774 O O . PHE A 1 100 ? 4.308 -0.739 -8.737 1.00 90.62 100 PHE A O 1
ATOM 781 N N . GLY A 1 101 ? 3.730 -0.510 -10.889 1.00 91.38 101 GLY A N 1
ATOM 782 C CA . GLY A 1 101 ? 3.007 -1.766 -11.020 1.00 91.38 101 GLY A CA 1
ATOM 783 C C . GLY A 1 101 ? 1.554 -1.716 -10.583 1.00 91.38 101 GLY A C 1
ATOM 784 O O . GLY A 1 101 ? 0.925 -2.767 -10.559 1.00 91.38 101 GLY A O 1
ATOM 785 N N . LEU A 1 102 ? 1.001 -0.544 -10.257 1.00 94.38 102 LEU A N 1
ATOM 786 C CA . LEU A 1 102 ? -0.413 -0.443 -9.901 1.00 94.38 102 LEU A CA 1
ATOM 787 C C . LEU A 1 102 ? -1.292 -0.798 -11.109 1.00 94.38 102 LEU A C 1
ATOM 789 O O . LEU A 1 102 ? -1.271 -0.107 -12.132 1.00 94.38 102 LEU A O 1
ATOM 793 N N . ILE A 1 103 ? -2.086 -1.857 -10.965 1.00 93.25 103 ILE A N 1
ATOM 794 C CA . ILE A 1 103 ? -2.959 -2.380 -12.016 1.00 93.25 103 ILE A CA 1
ATOM 795 C C . ILE A 1 103 ? -4.115 -1.392 -12.257 1.00 93.25 103 ILE A C 1
ATOM 797 O O . ILE A 1 103 ? -4.828 -1.045 -11.310 1.00 93.25 103 ILE A O 1
ATOM 801 N N . PRO A 1 104 ? -4.350 -0.946 -13.507 1.00 92.19 104 PRO A N 1
ATOM 802 C CA . PRO A 1 104 ? -5.510 -0.128 -13.838 1.00 92.19 104 PRO A CA 1
ATOM 803 C C . PRO A 1 104 ? -6.813 -0.888 -13.578 1.00 92.19 104 PRO A C 1
ATOM 805 O O . PRO A 1 104 ? -7.058 -1.936 -14.177 1.00 92.19 104 PRO A O 1
ATOM 808 N N . ARG A 1 105 ? -7.655 -0.362 -12.686 1.00 92.12 105 ARG A N 1
ATOM 809 C CA . ARG A 1 105 ? -8.930 -0.979 -12.307 1.00 92.12 105 ARG A CA 1
ATOM 810 C C . ARG A 1 105 ? -9.914 0.026 -11.721 1.00 92.12 105 ARG A C 1
ATOM 812 O O . ARG A 1 105 ? -9.535 1.101 -11.245 1.00 92.12 105 ARG A O 1
ATOM 819 N N . SER A 1 106 ? -11.175 -0.382 -11.737 1.00 92.56 106 SER A N 1
ATOM 820 C CA . SER A 1 106 ? -12.272 0.278 -11.036 1.00 92.56 106 SER A CA 1
ATOM 821 C C . SER A 1 106 ? -12.365 -0.238 -9.599 1.00 92.56 106 SER A C 1
ATOM 823 O O . SER A 1 106 ? -12.123 -1.426 -9.347 1.00 92.56 106 SER A O 1
ATOM 825 N N . TYR A 1 107 ? -12.741 0.643 -8.679 1.00 93.12 107 TYR A N 1
ATOM 826 C CA . TYR A 1 107 ? -13.104 0.297 -7.305 1.00 93.12 107 TYR A CA 1
ATOM 827 C C . TYR A 1 107 ? -14.578 0.609 -7.056 1.00 93.12 107 TYR A C 1
ATOM 829 O O . TYR A 1 107 ? -15.131 1.526 -7.660 1.00 93.12 107 TYR A O 1
ATOM 837 N N . ASP A 1 108 ? -15.207 -0.105 -6.124 1.00 91.88 108 ASP A N 1
ATOM 838 C CA . ASP A 1 108 ? -16.613 0.134 -5.766 1.00 91.88 108 ASP A CA 1
ATOM 839 C C . ASP A 1 108 ? -16.830 1.563 -5.234 1.00 91.88 108 ASP A C 1
ATOM 841 O O . ASP A 1 108 ? -17.889 2.158 -5.423 1.00 91.88 108 ASP A O 1
ATOM 845 N N . SER A 1 109 ? -15.783 2.148 -4.639 1.00 90.56 109 SER A N 1
ATOM 846 C CA . SER A 1 109 ? -15.769 3.522 -4.130 1.00 90.56 109 SER A CA 1
ATOM 847 C C . SER A 1 109 ? -15.709 4.604 -5.218 1.00 90.56 109 SER A C 1
ATOM 849 O O . SER A 1 109 ? -15.952 5.776 -4.930 1.00 90.56 109 SER A O 1
ATOM 851 N N . ASP A 1 110 ? -15.398 4.241 -6.469 1.00 91.56 110 ASP A N 1
ATOM 852 C CA . ASP A 1 110 ? -15.131 5.210 -7.542 1.00 91.56 110 ASP A CA 1
ATOM 853 C C . ASP A 1 110 ? -16.377 6.022 -7.913 1.00 91.56 110 ASP A C 1
ATOM 855 O O . ASP A 1 110 ? -16.262 7.199 -8.240 1.00 91.56 110 ASP A O 1
ATOM 859 N N . ALA A 1 111 ? -17.570 5.426 -7.823 1.00 90.50 111 ALA A N 1
ATOM 860 C CA . ALA A 1 111 ? -18.820 6.116 -8.139 1.00 90.50 111 ALA A CA 1
ATOM 861 C C . ALA A 1 111 ? -19.106 7.290 -7.184 1.00 90.50 111 ALA A C 1
ATOM 863 O O . ALA A 1 111 ? -19.677 8.298 -7.600 1.00 90.50 111 ALA A O 1
ATOM 864 N N . GLU A 1 112 ? -18.706 7.164 -5.917 1.00 91.00 112 GLU A N 1
ATOM 865 C CA . GLU A 1 112 ? -18.854 8.213 -4.904 1.00 91.00 112 GLU A CA 1
ATOM 866 C C . GLU A 1 112 ? -17.664 9.181 -4.922 1.00 91.00 112 GLU A C 1
ATOM 868 O O . GLU A 1 112 ? -17.845 10.398 -4.866 1.00 91.00 112 GLU A O 1
ATOM 873 N N . PHE A 1 113 ? -16.445 8.647 -5.027 1.00 92.12 113 PHE A N 1
ATOM 874 C CA . PHE A 1 113 ? -15.211 9.420 -4.903 1.00 92.12 113 PHE A CA 1
ATOM 875 C C . PHE A 1 113 ? -14.828 10.186 -6.177 1.00 92.12 113 PHE A C 1
ATOM 877 O O . PHE A 1 113 ? -14.279 11.289 -6.099 1.00 92.12 113 PHE A O 1
ATOM 884 N N . ASP A 1 114 ? -15.111 9.625 -7.353 1.00 93.50 114 ASP A N 1
ATOM 885 C CA . ASP A 1 114 ? -14.763 10.203 -8.652 1.00 93.50 114 ASP A CA 1
ATOM 886 C C . ASP A 1 114 ? -15.890 10.050 -9.698 1.00 93.50 114 ASP A C 1
ATOM 888 O O . ASP A 1 114 ? -15.699 9.450 -10.762 1.00 93.50 114 ASP A O 1
ATOM 892 N N . PRO A 1 115 ? -17.074 10.646 -9.456 1.00 90.00 115 PRO A N 1
ATOM 893 C CA . PRO A 1 115 ? -18.233 10.509 -10.343 1.00 90.00 115 PRO A CA 1
ATOM 894 C C . PRO A 1 115 ? -17.987 11.049 -11.761 1.00 90.00 115 PRO A C 1
ATOM 896 O O . PRO A 1 115 ? -18.679 10.669 -12.701 1.00 90.00 115 PRO A O 1
ATOM 899 N N . ASN A 1 116 ? -17.001 11.937 -11.925 1.00 91.94 116 ASN A N 1
ATOM 900 C CA . ASN A 1 116 ? -16.661 12.560 -13.203 1.00 91.94 116 ASN A CA 1
ATOM 901 C C . ASN A 1 116 ? -15.398 11.967 -13.851 1.00 91.94 116 ASN A C 1
ATOM 903 O O . ASN A 1 116 ? -14.947 12.507 -14.862 1.00 91.94 116 ASN A O 1
ATOM 907 N N . SER A 1 117 ? -14.819 10.896 -13.289 1.00 89.06 117 SER A N 1
ATOM 908 C CA . SER A 1 117 ? -13.609 10.235 -13.812 1.00 89.06 117 SER A CA 1
ATOM 909 C C . SER A 1 117 ? -12.411 11.182 -14.012 1.00 89.06 117 SER A C 1
ATOM 911 O O . SER A 1 117 ? -11.700 11.107 -15.015 1.00 89.06 117 SER A O 1
ATOM 913 N N . GLN A 1 118 ? -12.206 12.114 -13.080 1.00 93.31 118 GLN A N 1
ATOM 914 C CA . GLN A 1 118 ? -11.132 13.114 -13.112 1.00 93.31 118 GLN A CA 1
ATOM 915 C C . GLN A 1 118 ? -9.916 12.718 -12.268 1.00 93.31 118 GLN A C 1
ATOM 917 O O . GLN A 1 118 ? -8.863 13.348 -12.386 1.00 93.31 118 GLN A O 1
ATOM 922 N N . LYS A 1 119 ? -10.046 11.717 -11.392 1.00 93.81 119 LYS A N 1
ATOM 923 C CA . LYS A 1 119 ? -8.985 11.284 -10.481 1.00 93.81 119 LYS A CA 1
ATOM 924 C C . LYS A 1 119 ? -8.052 10.292 -11.149 1.00 93.81 119 LYS A C 1
ATOM 926 O O . LYS A 1 119 ? -8.449 9.441 -11.947 1.00 93.81 119 LYS A O 1
ATOM 931 N N . THR A 1 120 ? -6.787 10.369 -10.770 1.00 94.25 120 THR A N 1
ATOM 932 C CA . THR A 1 120 ? -5.773 9.394 -11.164 1.00 94.25 120 THR A CA 1
ATOM 933 C C . THR A 1 120 ? -6.055 8.026 -10.538 1.00 94.25 120 THR A C 1
ATOM 935 O O . THR A 1 120 ? -6.717 7.907 -9.505 1.00 94.25 120 THR A O 1
ATOM 938 N N . GLN A 1 121 ? -5.497 6.969 -11.134 1.00 94.06 121 GLN A N 1
ATOM 939 C CA . GLN A 1 121 ? -5.607 5.610 -10.594 1.00 94.06 121 GLN A CA 1
ATOM 940 C C . GLN A 1 121 ? -5.090 5.510 -9.146 1.00 94.06 121 GLN A C 1
ATOM 942 O O . GLN A 1 121 ? -5.652 4.754 -8.354 1.00 94.06 121 GLN A O 1
ATOM 947 N N . TRP A 1 122 ? -4.057 6.287 -8.800 1.00 95.19 122 TRP A N 1
ATOM 948 C CA . TRP A 1 122 ? -3.474 6.349 -7.457 1.00 95.19 122 TRP A CA 1
ATOM 949 C C . TRP A 1 122 ? -4.366 7.044 -6.437 1.00 95.19 122 TRP A C 1
ATOM 951 O O . TRP A 1 122 ? -4.477 6.567 -5.309 1.00 95.19 122 TRP A O 1
ATOM 961 N N . GLU A 1 123 ? -5.020 8.143 -6.816 1.00 95.81 123 GLU A N 1
ATOM 962 C CA . GLU A 1 123 ? -5.976 8.822 -5.935 1.00 95.81 123 GLU A CA 1
ATOM 963 C C . GLU A 1 123 ? -7.156 7.901 -5.620 1.00 95.81 123 GLU A C 1
ATOM 965 O O . GLU A 1 123 ? -7.517 7.744 -4.454 1.00 95.81 123 GLU A O 1
ATOM 970 N N . ARG A 1 124 ? -7.704 7.225 -6.639 1.00 96.12 124 ARG A N 1
ATOM 971 C CA . ARG A 1 124 ? -8.791 6.254 -6.445 1.00 96.12 124 ARG A CA 1
ATOM 972 C C . ARG A 1 124 ? -8.351 5.054 -5.604 1.00 96.12 124 ARG A C 1
ATOM 974 O O . ARG A 1 124 ? -9.069 4.637 -4.703 1.00 96.12 124 ARG A O 1
ATOM 981 N N . PHE A 1 125 ? -7.139 4.542 -5.833 1.00 96.12 125 PHE A N 1
ATOM 982 C CA . PHE A 1 125 ? -6.585 3.446 -5.033 1.00 96.12 125 PHE A CA 1
ATOM 983 C C . PHE A 1 125 ? -6.363 3.842 -3.569 1.00 96.12 125 PHE A C 1
ATOM 985 O O . PHE A 1 125 ? -6.684 3.073 -2.670 1.00 96.12 125 PHE A O 1
ATOM 992 N N . THR A 1 126 ? -5.869 5.054 -3.317 1.00 95.75 126 THR A N 1
ATOM 993 C CA . THR A 1 126 ? -5.712 5.579 -1.952 1.00 95.75 126 THR A CA 1
ATOM 994 C C . THR A 1 126 ? -7.057 5.632 -1.236 1.00 95.75 126 THR A C 1
ATOM 996 O O . THR A 1 126 ? -7.180 5.111 -0.130 1.00 95.75 126 THR A O 1
ATOM 999 N N . HIS A 1 127 ? -8.083 6.176 -1.897 1.00 96.06 127 HIS A N 1
ATOM 1000 C CA . HIS A 1 127 ? -9.428 6.225 -1.329 1.00 96.06 127 HIS A CA 1
ATOM 1001 C C . HIS A 1 127 ? -9.991 4.827 -1.038 1.00 96.06 127 HIS A C 1
ATOM 1003 O O . HIS A 1 127 ? -10.585 4.601 0.016 1.00 96.06 127 HIS A O 1
ATOM 1009 N N . HIS A 1 128 ? -9.756 3.872 -1.940 1.00 95.69 128 HIS A N 1
ATOM 1010 C CA . HIS A 1 128 ? -10.137 2.475 -1.746 1.00 95.69 128 HIS A CA 1
ATOM 1011 C C . HIS A 1 128 ? -9.464 1.850 -0.512 1.00 95.69 128 HIS A C 1
ATOM 1013 O O . HIS A 1 128 ? -10.130 1.191 0.282 1.00 95.69 128 HIS A O 1
ATOM 1019 N N . ILE A 1 129 ? -8.170 2.100 -0.287 1.00 95.56 129 ILE A N 1
ATOM 1020 C CA . ILE A 1 129 ? -7.455 1.623 0.913 1.00 95.56 129 ILE A CA 1
ATOM 1021 C C . ILE A 1 129 ? -8.001 2.280 2.187 1.00 95.56 129 ILE A C 1
ATOM 1023 O O . ILE A 1 129 ? -8.152 1.607 3.210 1.00 95.56 129 ILE A O 1
ATOM 1027 N N . ASP A 1 130 ? -8.338 3.569 2.138 1.00 95.62 130 ASP A N 1
ATOM 1028 C CA . ASP A 1 130 ? -8.974 4.253 3.265 1.00 95.62 130 ASP A CA 1
ATOM 1029 C C . ASP A 1 130 ? -10.345 3.651 3.581 1.00 95.62 130 ASP A C 1
ATOM 1031 O O . ASP A 1 130 ? -10.667 3.439 4.750 1.00 95.62 130 ASP A O 1
ATOM 1035 N N . GLN A 1 131 ? -11.138 3.324 2.559 1.00 95.06 131 GLN A N 1
ATOM 1036 C CA . GLN A 1 131 ? -12.410 2.634 2.741 1.00 95.06 131 GLN A CA 1
ATOM 1037 C C . GLN A 1 131 ? -12.218 1.240 3.345 1.00 95.06 131 GLN A C 1
ATOM 1039 O O . GLN A 1 131 ? -12.857 0.932 4.347 1.00 95.06 131 GLN A O 1
ATOM 1044 N N . LEU A 1 132 ? -11.279 0.441 2.832 1.00 94.88 132 LEU A N 1
ATOM 1045 C CA . LEU A 1 132 ? -10.961 -0.876 3.396 1.00 94.88 132 LEU A CA 1
ATOM 1046 C C . LEU A 1 132 ? -10.569 -0.799 4.875 1.00 94.88 132 LEU A C 1
ATOM 1048 O O . LEU A 1 132 ? -10.961 -1.656 5.663 1.00 94.88 132 LEU A O 1
ATOM 1052 N N . ASN A 1 133 ? -9.814 0.230 5.263 1.00 96.25 133 ASN A N 1
ATOM 1053 C CA . ASN A 1 133 ? -9.449 0.456 6.658 1.00 96.25 133 ASN A CA 1
ATOM 1054 C C . ASN A 1 133 ? -10.649 0.870 7.519 1.00 96.25 133 ASN A C 1
ATOM 1056 O O . ASN A 1 133 ? -10.779 0.375 8.638 1.00 96.25 133 ASN A O 1
ATOM 1060 N N . ARG A 1 134 ? -11.539 1.734 7.010 1.00 94.94 134 ARG A N 1
ATOM 1061 C CA . ARG A 1 134 ? -12.777 2.128 7.712 1.00 94.94 134 ARG A CA 1
ATOM 1062 C C . ARG A 1 134 ? -13.729 0.952 7.914 1.00 94.94 134 ARG A C 1
ATOM 1064 O O . ARG A 1 134 ? -14.355 0.860 8.966 1.00 94.94 134 ARG A O 1
ATOM 1071 N N . ASP A 1 135 ? -13.808 0.071 6.923 1.00 94.69 135 ASP A N 1
ATOM 1072 C CA . ASP A 1 135 ? -14.709 -1.082 6.920 1.00 94.69 135 ASP A CA 1
ATOM 1073 C C . ASP A 1 135 ? -14.126 -2.274 7.707 1.00 94.69 135 ASP A C 1
ATOM 1075 O O . ASP A 1 135 ? -14.838 -3.225 8.038 1.00 94.69 135 ASP A O 1
ATOM 1079 N N . SER A 1 136 ? -12.829 -2.232 8.034 1.00 93.75 136 SER A N 1
ATOM 1080 C CA . SER A 1 136 ? -12.148 -3.250 8.834 1.00 93.75 136 SER A CA 1
ATOM 1081 C C . SER A 1 136 ? -12.290 -3.043 10.347 1.00 93.75 136 SER A C 1
ATOM 1083 O O . SER A 1 136 ? -12.479 -1.935 10.843 1.00 93.75 136 SER A O 1
ATOM 1085 N N . GLY A 1 137 ? -12.189 -4.134 11.113 1.00 92.94 137 GLY A N 1
ATOM 1086 C CA . GLY A 1 137 ? -12.160 -4.070 12.576 1.00 92.94 137 GLY A CA 1
ATOM 1087 C C . GLY A 1 137 ? -10.865 -3.452 13.121 1.00 92.94 137 GLY A C 1
ATOM 1088 O O . GLY A 1 137 ? -9.850 -3.393 12.436 1.00 92.94 137 GLY A O 1
ATOM 1089 N N . SER A 1 138 ? -10.858 -3.080 14.405 1.00 90.38 138 SER A N 1
ATOM 1090 C CA . SER A 1 138 ? -9.726 -2.403 15.072 1.00 90.38 138 SER A CA 1
ATOM 1091 C C . SER A 1 138 ? -8.394 -3.171 15.068 1.00 90.38 138 SER A C 1
ATOM 1093 O O . SER A 1 138 ? -7.351 -2.586 15.351 1.00 90.38 138 SER A O 1
ATOM 1095 N N . LEU A 1 139 ? -8.419 -4.468 14.757 1.00 91.94 139 LEU A N 1
ATOM 1096 C CA . LEU A 1 139 ? -7.250 -5.349 14.708 1.00 91.94 139 LEU A CA 1
ATOM 1097 C C . LEU A 1 139 ? -6.690 -5.546 13.290 1.00 91.94 139 LEU A C 1
ATOM 1099 O O . LEU A 1 139 ? -5.695 -6.248 13.123 1.00 91.94 139 LEU A O 1
ATOM 1103 N N . THR A 1 140 ? -7.301 -4.950 12.266 1.00 93.88 140 THR A N 1
ATOM 1104 C CA . THR A 1 140 ? -6.901 -5.121 10.865 1.00 93.88 140 THR A CA 1
ATOM 1105 C C . THR A 1 140 ? -6.600 -3.765 10.249 1.00 93.88 140 THR A C 1
ATOM 1107 O O . THR A 1 140 ? -7.322 -2.804 10.466 1.00 93.88 140 THR A O 1
ATOM 1110 N N . ASN A 1 141 ? -5.488 -3.670 9.522 1.00 94.38 141 ASN A N 1
ATOM 1111 C CA . ASN A 1 141 ? -5.099 -2.460 8.809 1.00 94.38 141 ASN A CA 1
ATOM 1112 C C . ASN A 1 141 ? -4.445 -2.846 7.479 1.00 94.38 141 ASN A C 1
ATOM 1114 O O . ASN A 1 141 ? -3.521 -3.658 7.450 1.00 94.38 141 ASN A O 1
ATOM 1118 N N . TYR A 1 142 ? -4.875 -2.208 6.401 1.00 95.62 142 TYR A N 1
ATOM 1119 C CA . TYR A 1 142 ? -4.299 -2.295 5.069 1.00 95.62 142 TYR A CA 1
ATOM 1120 C C . TYR A 1 142 ? -3.299 -1.159 4.865 1.00 95.62 142 TYR A C 1
ATOM 1122 O O . TYR A 1 142 ? -3.587 0.013 5.129 1.00 95.62 142 TYR A O 1
ATOM 1130 N N . ARG A 1 143 ? -2.097 -1.510 4.410 1.00 94.56 143 ARG A N 1
ATOM 1131 C CA . ARG A 1 143 ? -0.983 -0.584 4.184 1.00 94.56 143 ARG A CA 1
ATOM 1132 C C . ARG A 1 143 ? -0.317 -0.924 2.857 1.00 94.56 143 ARG A C 1
ATOM 1134 O O . ARG A 1 143 ? -0.202 -2.095 2.510 1.00 94.56 143 ARG A O 1
ATOM 1141 N N . VAL A 1 144 ? 0.160 0.098 2.155 1.00 93.75 144 VAL A N 1
ATOM 1142 C CA . VAL A 1 144 ? 0.962 -0.056 0.934 1.00 93.75 144 VAL A CA 1
ATOM 1143 C C . VAL A 1 144 ? 2.431 0.110 1.307 1.00 93.75 144 VAL A C 1
ATOM 1145 O O . VAL A 1 144 ? 2.796 1.099 1.944 1.00 93.75 144 VAL A O 1
ATOM 1148 N N . LEU A 1 145 ? 3.268 -0.861 0.940 1.00 90.06 145 LEU A N 1
ATOM 1149 C CA . LEU A 1 145 ? 4.705 -0.844 1.211 1.00 90.06 145 LEU A CA 1
ATOM 1150 C C . LEU A 1 145 ? 5.479 -0.775 -0.107 1.00 90.06 145 LEU A C 1
ATOM 1152 O O . LEU A 1 145 ? 5.322 -1.635 -0.967 1.00 90.06 145 LEU A O 1
ATOM 1156 N N . PHE A 1 146 ? 6.363 0.215 -0.230 1.00 86.00 146 PHE A N 1
ATOM 1157 C CA . PHE A 1 146 ? 7.331 0.303 -1.322 1.00 86.00 146 PHE A CA 1
ATOM 1158 C C . PHE A 1 146 ? 8.689 -0.187 -0.819 1.00 86.00 146 PHE A C 1
ATOM 1160 O O . PHE A 1 146 ? 9.315 0.457 0.023 1.00 86.00 146 PHE A O 1
ATOM 1167 N N . LEU A 1 147 ? 9.134 -1.339 -1.318 1.00 83.12 147 LEU A N 1
ATOM 1168 C CA . LEU A 1 147 ? 10.384 -1.977 -0.909 1.00 83.12 147 LEU A CA 1
ATOM 1169 C C . LEU A 1 147 ? 11.395 -1.890 -2.057 1.00 83.12 147 LEU A C 1
ATOM 1171 O O . LEU A 1 147 ? 11.284 -2.606 -3.047 1.00 83.12 147 LEU A O 1
ATOM 1175 N N . GLY A 1 148 ? 12.372 -0.992 -1.936 1.0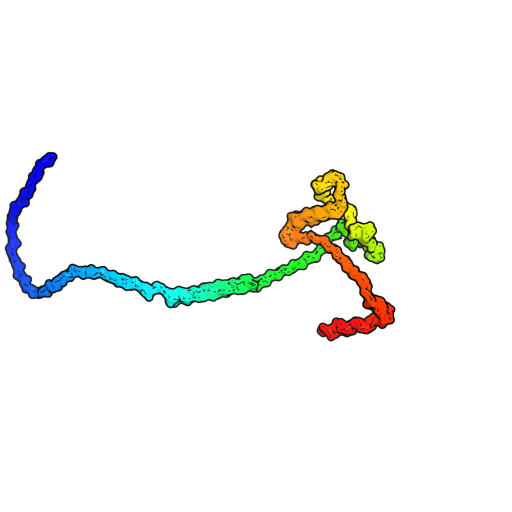0 75.69 148 GLY A N 1
ATOM 1176 C CA . GLY A 1 148 ? 13.453 -0.833 -2.912 1.00 75.69 148 GLY A CA 1
ATOM 1177 C C . GLY A 1 148 ? 14.771 -1.413 -2.399 1.00 75.69 148 GLY A C 1
ATOM 1178 O O . GLY A 1 148 ? 15.137 -1.194 -1.244 1.00 75.69 148 GLY A O 1
ATOM 1179 N N . ARG A 1 149 ? 15.521 -2.115 -3.257 1.00 70.50 149 ARG A N 1
ATOM 1180 C CA . ARG A 1 149 ? 16.921 -2.469 -2.972 1.00 70.50 149 ARG A CA 1
ATOM 1181 C C . ARG A 1 149 ? 17.795 -1.244 -3.248 1.00 70.50 149 ARG A C 1
ATOM 1183 O O . ARG A 1 149 ? 17.668 -0.629 -4.303 1.00 70.50 149 ARG A O 1
ATOM 1190 N N . HIS A 1 150 ? 18.681 -0.882 -2.324 1.00 60.22 150 HIS A N 1
ATOM 1191 C CA . HIS A 1 150 ? 19.667 0.168 -2.586 1.00 60.22 150 HIS A CA 1
ATOM 1192 C C . HIS A 1 150 ? 20.581 -0.244 -3.760 1.00 60.22 150 HIS A C 1
ATOM 1194 O O . HIS A 1 150 ? 20.876 -1.431 -3.939 1.00 60.22 150 HIS A O 1
ATOM 1200 N N . GLY A 1 151 ? 21.027 0.729 -4.563 1.00 60.00 151 GLY A N 1
ATOM 1201 C CA . GLY A 1 151 ? 21.998 0.499 -5.638 1.00 60.00 151 GLY A CA 1
ATOM 1202 C C . GLY A 1 151 ? 23.279 -0.163 -5.120 1.00 60.00 151 GLY A C 1
ATOM 1203 O O . GLY A 1 151 ? 23.602 -0.074 -3.931 1.00 60.00 151 GLY A O 1
ATOM 1204 N N . GLU A 1 152 ? 23.989 -0.873 -5.996 1.00 55.38 152 GLU A N 1
ATOM 1205 C CA . GLU A 1 152 ? 25.243 -1.539 -5.641 1.00 55.38 152 GLU A CA 1
ATOM 1206 C C . GLU A 1 152 ? 26.265 -0.529 -5.102 1.00 55.38 152 GLU A C 1
ATOM 1208 O O . GLU A 1 152 ? 26.654 0.414 -5.790 1.00 55.38 152 GLU A O 1
ATOM 1213 N N . GLY A 1 153 ? 26.730 -0.728 -3.868 1.00 56.31 153 GLY A N 1
ATOM 1214 C CA . GLY A 1 153 ? 27.965 -0.092 -3.418 1.00 56.31 153 GLY A CA 1
ATOM 1215 C C . GLY A 1 153 ? 29.170 -0.737 -4.111 1.00 56.31 153 GLY A C 1
ATOM 1216 O O . GLY A 1 153 ? 29.074 -1.861 -4.606 1.00 56.31 153 GLY A O 1
ATOM 1217 N N . TYR A 1 154 ? 30.339 -0.085 -4.057 1.00 51.41 154 TYR A N 1
ATOM 1218 C CA . TYR A 1 154 ? 31.644 -0.588 -4.546 1.00 51.41 154 TYR A CA 1
ATOM 1219 C C . TYR A 1 154 ? 32.016 -2.025 -4.095 1.00 51.41 154 TYR A C 1
ATOM 1221 O O . TYR A 1 154 ? 32.987 -2.604 -4.578 1.00 51.41 154 TYR A O 1
ATOM 1229 N N . HIS A 1 155 ? 31.243 -2.609 -3.183 1.00 47.78 155 HIS A N 1
ATOM 1230 C CA . HIS A 1 155 ? 31.412 -3.928 -2.596 1.00 47.78 155 HIS A CA 1
ATOM 1231 C C . HIS A 1 155 ? 30.849 -5.081 -3.453 1.00 47.78 155 HIS A C 1
ATOM 1233 O O . HIS A 1 155 ? 31.389 -6.179 -3.357 1.00 47.78 155 HIS A O 1
ATOM 1239 N N . ASN A 1 156 ? 29.894 -4.851 -4.367 1.00 51.19 156 ASN A N 1
ATOM 1240 C CA . ASN A 1 156 ? 29.450 -5.897 -5.314 1.00 51.19 156 ASN A CA 1
ATOM 1241 C C . ASN A 1 156 ? 30.453 -6.091 -6.468 1.00 51.19 156 ASN A C 1
ATOM 1243 O O . ASN A 1 156 ? 30.656 -7.194 -6.970 1.00 51.19 156 ASN A O 1
ATOM 1247 N N . VAL A 1 157 ? 31.175 -5.025 -6.829 1.00 51.53 157 VAL A N 1
ATOM 1248 C CA . VAL A 1 157 ? 32.259 -5.067 -7.825 1.00 51.53 157 VAL A CA 1
ATOM 1249 C 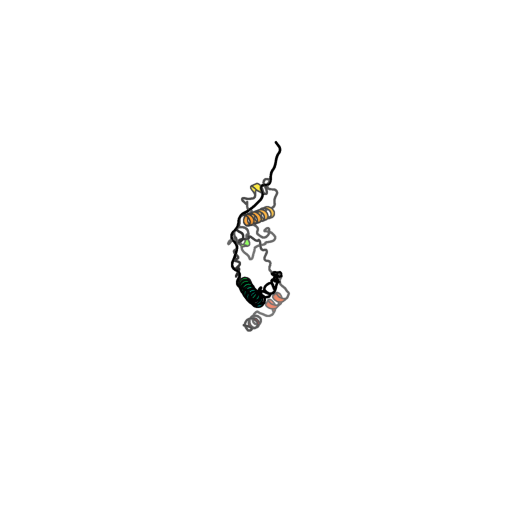C . VAL A 1 157 ? 33.478 -5.841 -7.297 1.00 51.53 157 VAL A C 1
ATOM 1251 O O . VAL A 1 157 ? 34.224 -6.435 -8.076 1.00 51.53 157 VAL A O 1
ATOM 1254 N N . ALA A 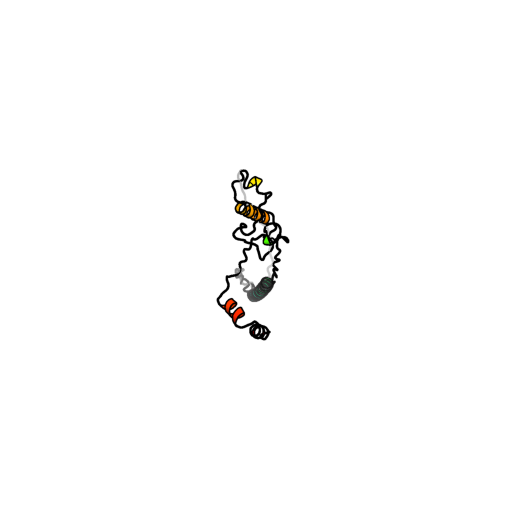1 158 ? 33.686 -5.874 -5.975 1.00 49.09 158 ALA A N 1
ATOM 1255 C CA . ALA A 1 158 ? 34.761 -6.646 -5.353 1.00 49.09 158 ALA A CA 1
ATOM 1256 C C . ALA A 1 158 ? 34.464 -8.157 -5.339 1.00 49.09 158 ALA A C 1
ATOM 1258 O O . ALA A 1 158 ? 35.378 -8.952 -5.554 1.00 49.09 158 ALA A O 1
ATOM 1259 N N . GLU A 1 159 ? 33.206 -8.565 -5.166 1.00 45.72 159 GLU A N 1
ATOM 1260 C CA . GLU A 1 159 ? 32.811 -9.979 -5.205 1.00 45.72 159 GLU A CA 1
ATOM 1261 C C . GLU A 1 159 ? 33.072 -10.603 -6.589 1.00 45.72 159 GLU A C 1
ATOM 1263 O O . GLU A 1 159 ? 33.689 -11.667 -6.686 1.00 45.72 159 GLU A O 1
ATOM 1268 N N . ALA A 1 160 ? 32.756 -9.872 -7.665 1.00 52.25 160 ALA A N 1
ATOM 1269 C CA . ALA A 1 160 ? 33.082 -10.265 -9.040 1.00 52.25 160 ALA A CA 1
ATOM 1270 C C . ALA A 1 160 ? 34.599 -10.309 -9.334 1.00 52.25 160 ALA A C 1
ATOM 1272 O O . ALA A 1 160 ? 35.024 -10.966 -10.285 1.00 52.25 160 ALA A O 1
ATOM 1273 N N . LYS A 1 161 ? 35.428 -9.620 -8.534 1.00 48.22 161 LYS A N 1
ATOM 1274 C CA . LYS A 1 161 ? 36.886 -9.531 -8.727 1.00 48.22 161 LYS A CA 1
ATOM 1275 C C . LYS A 1 161 ? 37.691 -10.513 -7.862 1.00 48.22 161 LYS A C 1
ATOM 1277 O O . LYS A 1 161 ? 38.813 -10.836 -8.244 1.00 48.22 161 LYS A O 1
ATOM 1282 N N . TYR A 1 162 ? 37.151 -10.989 -6.732 1.00 56.19 162 TYR A N 1
ATOM 1283 C CA . TYR A 1 162 ? 37.892 -11.817 -5.761 1.00 56.19 162 TYR A CA 1
ATOM 1284 C C . TYR A 1 162 ? 37.276 -13.195 -5.445 1.00 56.19 162 TYR A C 1
ATOM 1286 O O . TYR A 1 162 ? 37.966 -14.019 -4.847 1.00 56.19 162 TYR A O 1
ATOM 1294 N N . GLY A 1 163 ? 36.054 -13.496 -5.899 1.00 51.75 163 GLY A N 1
ATOM 1295 C CA . GLY A 1 163 ? 35.458 -14.833 -5.798 1.00 51.75 163 GLY A CA 1
ATOM 1296 C C . GLY A 1 163 ? 34.884 -15.199 -4.417 1.00 51.75 163 GLY A C 1
ATOM 1297 O O . GLY A 1 163 ? 35.391 -14.821 -3.364 1.00 51.75 163 GLY A O 1
ATOM 1298 N N . THR A 1 164 ? 33.812 -15.991 -4.447 1.00 53.66 164 THR A N 1
ATOM 1299 C CA . THR A 1 164 ? 32.845 -16.290 -3.367 1.00 53.66 164 THR A CA 1
ATOM 1300 C C . THR A 1 164 ? 33.379 -17.129 -2.188 1.00 53.66 164 THR A C 1
ATOM 1302 O O . THR A 1 164 ? 32.641 -17.424 -1.259 1.00 53.66 164 THR A O 1
ATOM 1305 N N . ALA A 1 165 ? 34.652 -17.536 -2.155 1.00 52.09 165 ALA A N 1
ATOM 1306 C CA . ALA A 1 165 ? 35.109 -18.524 -1.164 1.00 52.09 165 ALA A CA 1
ATOM 1307 C C . ALA A 1 165 ? 35.457 -17.951 0.227 1.00 52.09 165 ALA A C 1
ATOM 1309 O O . ALA A 1 165 ? 35.534 -18.706 1.194 1.00 52.09 165 ALA A O 1
ATOM 1310 N N . ALA A 1 166 ? 35.685 -16.640 0.361 1.00 50.62 166 ALA A N 1
ATOM 1311 C CA . ALA A 1 166 ? 36.167 -16.055 1.621 1.00 50.62 166 ALA A CA 1
ATOM 1312 C C . ALA A 1 166 ? 35.087 -15.348 2.459 1.00 50.62 166 ALA A C 1
ATOM 1314 O O . ALA A 1 166 ? 35.382 -14.915 3.575 1.00 50.62 166 ALA A O 1
ATOM 1315 N N . TRP A 1 167 ? 33.856 -15.217 1.952 1.00 45.50 167 TRP A N 1
ATOM 1316 C CA . TRP A 1 167 ? 32.810 -14.440 2.627 1.00 45.50 167 TRP A CA 1
ATOM 1317 C C . TRP A 1 167 ? 31.906 -15.293 3.534 1.00 45.50 167 TRP A C 1
ATOM 1319 O O . TRP A 1 167 ? 31.612 -14.877 4.654 1.00 45.50 167 TRP A O 1
ATOM 1329 N N . ASP A 1 168 ? 31.576 -16.528 3.140 1.00 49.75 168 ASP A N 1
ATOM 1330 C CA . ASP A 1 168 ? 30.666 -17.389 3.918 1.00 49.75 168 ASP A CA 1
ATOM 1331 C C . ASP A 1 168 ? 31.264 -17.909 5.237 1.00 49.75 168 ASP A C 1
ATOM 1333 O O . ASP A 1 168 ? 30.541 -18.119 6.208 1.00 49.75 168 ASP A O 1
ATOM 1337 N N . VAL A 1 169 ? 32.591 -18.063 5.335 1.00 53.12 169 VAL A N 1
ATOM 1338 C CA . VAL A 1 169 ? 33.229 -18.687 6.514 1.00 53.12 169 VAL A CA 1
ATOM 1339 C C . VAL A 1 169 ? 33.199 -17.789 7.758 1.00 53.12 169 VAL A C 1
ATOM 1341 O O . VAL A 1 169 ? 33.249 -18.292 8.878 1.00 53.12 169 VAL A O 1
ATOM 1344 N N . ARG A 1 170 ? 33.111 -16.459 7.610 1.00 49.25 170 ARG A N 1
ATOM 1345 C CA . ARG A 1 170 ? 33.216 -15.541 8.761 1.00 49.25 170 ARG A CA 1
ATOM 1346 C C . ARG A 1 170 ? 31.891 -15.318 9.500 1.00 49.25 170 ARG A C 1
ATOM 1348 O O . ARG A 1 170 ? 31.926 -15.016 10.689 1.00 49.25 170 ARG A O 1
ATOM 1355 N N . ILE A 1 171 ? 30.743 -15.449 8.835 1.00 56.19 171 ILE A N 1
ATOM 1356 C CA . ILE A 1 171 ? 29.431 -15.129 9.433 1.00 56.19 171 ILE A CA 1
ATOM 1357 C C . ILE A 1 171 ? 28.721 -16.369 10.005 1.00 56.19 171 ILE A C 1
ATOM 1359 O O . ILE A 1 171 ? 27.834 -16.225 10.840 1.00 56.19 171 ILE A O 1
ATOM 1363 N N . SER A 1 172 ? 29.142 -17.589 9.658 1.00 51.03 172 SER A N 1
ATOM 1364 C CA . SER A 1 172 ? 28.597 -18.825 10.245 1.00 51.03 172 SER A CA 1
ATOM 1365 C C . SER A 1 172 ? 29.319 -19.302 11.514 1.00 51.03 172 SER A C 1
ATOM 1367 O O . SER A 1 172 ? 28.877 -20.268 12.126 1.00 51.03 172 SER A O 1
ATOM 1369 N N . SER A 1 173 ? 30.425 -18.667 11.924 1.00 47.84 173 SER A N 1
ATOM 1370 C CA . SER A 1 173 ? 31.222 -19.083 13.094 1.00 47.84 173 SER A CA 1
ATOM 1371 C C . SER A 1 173 ? 31.047 -18.191 14.335 1.00 47.84 173 SER A C 1
ATOM 1373 O O . SER A 1 173 ? 31.899 -18.210 15.222 1.00 47.84 173 SER A O 1
ATOM 1375 N N . LEU A 1 174 ? 29.986 -17.380 14.390 1.00 49.44 174 LEU A N 1
ATOM 1376 C CA . LEU A 1 174 ? 29.574 -16.609 15.577 1.00 49.44 174 LEU A CA 1
ATOM 1377 C C . LEU A 1 174 ? 28.157 -16.998 16.045 1.00 49.44 174 LEU A C 1
ATOM 1379 O O . LEU A 1 174 ? 27.399 -16.147 16.507 1.00 49.44 174 LEU A O 1
ATOM 1383 N N . GLY A 1 175 ? 27.812 -18.280 15.900 1.00 40.06 175 GLY A N 1
ATOM 1384 C CA . GLY A 1 175 ? 26.668 -18.925 16.549 1.00 40.06 175 GLY A CA 1
ATOM 1385 C C . GLY A 1 175 ? 27.147 -19.948 17.564 1.00 40.06 175 GLY A C 1
ATOM 1386 O O . GLY A 1 175 ? 28.088 -20.696 17.211 1.00 40.06 175 GLY A O 1
#

Foldseek 3Di:
DDDDDDDDDDDDDDDDDDDDDDDDDDDDDDPPPCPPPPPPDPVNVVVVVVVVVVVVVVVVVVVVPPPPPDDDDDDDDDDQFPVRDPPDDPVPDDCVVCVNRGDDDDDPCCCVVPVPVPDDSVVRVVVNQVVVQVPDDPNDHDDDDDDDDDDDDPVVVVCVVPHDPPPVVPPVPPD

Radius of gyration: 50.32 Å; chains: 1; bounding box: 103×56×134 Å